Protein AF-A0A383ELB9-F1 (afdb_monomer_lite)

Radius of gyration: 17.92 Å; chains: 1; bounding box: 44×30×55 Å

InterPro domains:
  IPR051451 PhoH2-like [PTHR30473] (3-120)

Structure (mmCIF, N/CA/C/O backbone):
data_AF-A0A383ELB9-F1
#
_entry.id   AF-A0A383ELB9-F1
#
loop_
_atom_site.group_PDB
_atom_site.id
_atom_site.type_symbol
_atom_site.label_atom_id
_atom_site.label_alt_id
_atom_site.label_comp_id
_atom_site.label_asym_id
_atom_site.label_entity_id
_atom_site.label_seq_id
_atom_site.pdbx_PDB_ins_code
_atom_site.Cartn_x
_atom_site.Cartn_y
_atom_site.Cartn_z
_atom_site.occupancy
_atom_site.B_iso_or_equiv
_atom_site.auth_seq_id
_atom_site.auth_comp_id
_atom_site.auth_asym_id
_atom_site.auth_atom_id
_atom_site.pdbx_PDB_model_num
ATOM 1 N N . MET A 1 1 ? 1.100 -6.028 -16.402 1.00 84.56 1 MET A N 1
ATOM 2 C CA . MET A 1 1 ? -0.086 -5.156 -16.419 1.00 84.56 1 MET A CA 1
ATOM 3 C C . MET A 1 1 ? 0.388 -3.720 -16.513 1.00 84.56 1 MET A C 1
ATOM 5 O O . MET A 1 1 ? 1.268 -3.346 -15.747 1.00 84.56 1 MET A O 1
ATOM 9 N N . LYS A 1 2 ? -0.127 -2.960 -17.481 1.00 87.31 2 LYS A N 1
ATOM 10 C CA . LYS A 1 2 ? 0.108 -1.514 -17.570 1.00 87.31 2 LYS A CA 1
ATOM 11 C C . LYS A 1 2 ? -1.070 -0.804 -16.913 1.00 87.31 2 LYS A C 1
ATOM 13 O O . LYS A 1 2 ? -2.202 -1.237 -17.110 1.00 87.31 2 LYS A O 1
ATOM 18 N N . PHE A 1 3 ? -0.788 0.223 -16.133 1.00 88.88 3 PHE A N 1
ATOM 19 C CA . PHE A 1 3 ? -1.773 0.995 -15.394 1.00 88.88 3 PHE A CA 1
ATOM 20 C C . PHE A 1 3 ? -1.308 2.446 -15.324 1.00 88.88 3 PHE A C 1
ATOM 22 O O . PHE A 1 3 ? -0.137 2.689 -15.054 1.00 88.88 3 PHE A O 1
ATOM 29 N N . THR A 1 4 ? -2.209 3.392 -15.548 1.00 89.19 4 THR A N 1
ATOM 30 C CA . THR A 1 4 ? -1.900 4.823 -15.476 1.00 89.19 4 THR A CA 1
ATOM 31 C C . THR A 1 4 ? -2.641 5.398 -14.278 1.00 89.19 4 THR A C 1
ATOM 33 O O . THR A 1 4 ? -3.856 5.231 -14.176 1.00 89.19 4 THR A O 1
ATOM 36 N N . LEU A 1 5 ? -1.910 6.024 -13.351 1.00 86.81 5 LEU A N 1
ATOM 37 C CA . LEU A 1 5 ? -2.518 6.756 -12.241 1.00 86.81 5 LEU A CA 1
ATOM 38 C C . LEU A 1 5 ? -2.946 8.145 -12.722 1.00 86.81 5 LEU A C 1
ATOM 40 O O . LEU A 1 5 ? -2.191 8.819 -13.423 1.00 86.81 5 LEU A O 1
ATOM 44 N N . ASP A 1 6 ? -4.126 8.588 -12.292 1.00 87.00 6 ASP A N 1
ATOM 45 C CA . ASP A 1 6 ? -4.602 9.950 -12.535 1.00 87.00 6 ASP A CA 1
ATOM 46 C C . ASP A 1 6 ? -3.967 10.917 -11.528 1.00 87.00 6 ASP A C 1
ATOM 48 O O . ASP A 1 6 ? -4.518 11.227 -10.472 1.00 87.00 6 ASP A O 1
ATOM 52 N N . ILE A 1 7 ? -2.727 11.305 -11.813 1.00 86.31 7 ILE A N 1
ATOM 53 C CA . ILE A 1 7 ? -1.923 12.151 -10.933 1.00 86.31 7 ILE A CA 1
ATOM 54 C C . ILE A 1 7 ? -2.134 13.616 -11.300 1.00 86.31 7 ILE A C 1
ATOM 56 O O . ILE A 1 7 ? -1.902 14.010 -12.441 1.00 86.31 7 ILE A O 1
ATOM 60 N N . GLN A 1 8 ? -2.477 14.434 -10.305 1.00 82.88 8 GLN A N 1
ATOM 61 C CA . GLN A 1 8 ? -2.771 15.855 -10.506 1.00 82.88 8 GLN A CA 1
ATOM 62 C C . GLN A 1 8 ? -1.516 16.744 -10.437 1.00 82.88 8 GLN A C 1
ATOM 64 O O . GLN A 1 8 ? -1.485 17.820 -11.030 1.00 82.88 8 GLN A O 1
ATOM 69 N N . SER A 1 9 ? -0.466 16.319 -9.719 1.00 87.31 9 SER A N 1
ATOM 70 C CA . SER A 1 9 ? 0.774 17.094 -9.544 1.00 87.31 9 SER A CA 1
ATOM 71 C C . SER A 1 9 ? 2.028 16.217 -9.455 1.00 87.31 9 SER A C 1
ATOM 73 O O . SER A 1 9 ? 1.996 15.096 -8.946 1.00 87.31 9 SER A O 1
ATOM 75 N N . SER A 1 10 ? 3.173 16.762 -9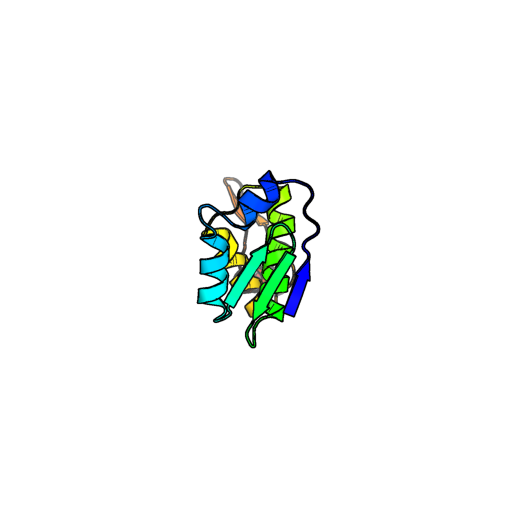.881 1.00 87.38 10 SER A N 1
ATOM 76 C CA . SER A 1 10 ? 4.491 16.131 -9.710 1.00 87.38 10 SER A CA 1
ATOM 77 C C . SER A 1 10 ? 4.822 15.850 -8.239 1.00 87.38 10 SER A C 1
ATOM 79 O O . SER A 1 10 ? 5.460 14.841 -7.941 1.00 87.38 10 SER A O 1
ATOM 81 N N . ASP A 1 11 ? 4.369 16.699 -7.314 1.00 88.75 11 ASP A N 1
ATOM 82 C CA . ASP A 1 11 ? 4.602 16.503 -5.877 1.00 88.75 11 ASP A CA 1
ATOM 83 C C . ASP A 1 11 ? 3.840 15.285 -5.350 1.00 88.75 11 ASP A C 1
ATOM 85 O O . ASP A 1 11 ? 4.340 14.531 -4.517 1.00 88.75 11 ASP A O 1
ATOM 89 N N . GLN A 1 12 ? 2.645 15.046 -5.893 1.00 88.75 12 GLN A N 1
ATOM 90 C CA . GLN A 1 12 ? 1.824 13.887 -5.567 1.00 88.75 12 GLN A CA 1
ATOM 91 C C . GLN A 1 12 ? 2.488 12.595 -6.059 1.00 88.75 12 GLN A C 1
ATOM 93 O O . GLN A 1 12 ? 2.592 11.628 -5.304 1.00 88.75 12 GLN A O 1
ATOM 98 N N . LEU A 1 13 ? 3.022 12.600 -7.288 1.00 90.44 13 LEU A N 1
ATOM 99 C CA . LEU A 1 13 ? 3.823 11.487 -7.806 1.00 90.44 13 LEU A CA 1
ATOM 100 C C . LEU A 1 13 ? 5.042 11.220 -6.914 1.00 90.44 13 LEU A C 1
ATOM 102 O O . LEU A 1 13 ? 5.291 10.075 -6.543 1.00 90.44 13 LEU A O 1
ATOM 106 N N . ALA A 1 14 ? 5.785 12.268 -6.545 1.00 90.94 14 ALA A N 1
ATOM 107 C CA . ALA A 1 14 ? 6.963 12.147 -5.691 1.00 90.94 14 ALA A CA 1
ATOM 108 C C . ALA A 1 14 ? 6.614 11.593 -4.299 1.00 90.94 14 ALA A C 1
ATOM 110 O O . ALA A 1 14 ? 7.346 10.759 -3.768 1.00 90.94 14 ALA A O 1
ATOM 111 N N . ASN A 1 15 ? 5.475 12.001 -3.734 1.00 91.56 15 ASN A N 1
ATOM 112 C CA . ASN A 1 15 ? 4.963 11.491 -2.463 1.00 91.56 15 ASN A CA 1
ATOM 113 C C . ASN A 1 15 ? 4.633 9.986 -2.544 1.00 91.56 15 ASN A C 1
ATOM 115 O O . ASN A 1 15 ? 5.005 9.217 -1.659 1.00 91.56 15 ASN A O 1
ATOM 119 N N . ILE A 1 16 ? 3.998 9.537 -3.635 1.00 91.00 16 ILE A N 1
ATOM 120 C CA . ILE A 1 16 ? 3.650 8.121 -3.846 1.00 91.00 16 ILE A CA 1
ATOM 121 C C . ILE A 1 16 ? 4.899 7.269 -4.076 1.00 91.00 16 ILE A C 1
ATOM 123 O O . ILE A 1 16 ? 5.053 6.235 -3.428 1.00 91.00 16 ILE A O 1
ATOM 127 N N . CYS A 1 17 ? 5.803 7.694 -4.962 1.00 90.62 17 CYS A N 1
ATOM 128 C CA . CYS A 1 17 ? 7.024 6.947 -5.274 1.00 90.62 17 CYS A CA 1
ATOM 129 C C . CYS A 1 17 ? 8.025 6.944 -4.106 1.00 90.62 17 CYS A C 1
ATOM 131 O O . CYS A 1 17 ? 8.735 5.958 -3.883 1.00 90.62 17 CYS A O 1
ATOM 133 N N . GLY A 1 18 ? 8.046 8.020 -3.319 1.00 89.12 18 GLY A N 1
ATOM 134 C CA . GLY A 1 18 ? 9.019 8.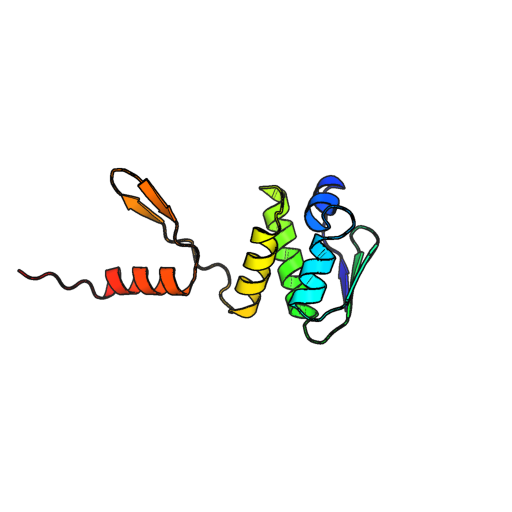235 -2.258 1.00 89.12 18 GLY A CA 1
ATOM 135 C C . GLY A 1 18 ? 10.416 8.547 -2.801 1.00 89.12 18 GLY A C 1
ATOM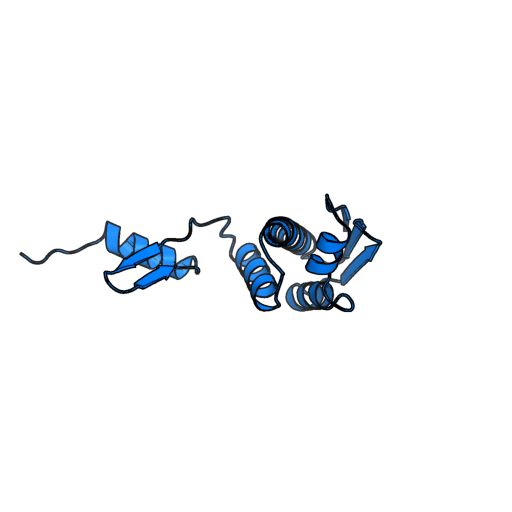 136 O O . GLY A 1 18 ? 10.675 8.546 -4.005 1.00 89.12 18 GLY A O 1
ATOM 137 N N . SER A 1 19 ? 11.360 8.818 -1.899 1.00 87.69 19 SER A N 1
ATOM 138 C CA . SER A 1 19 ? 12.745 9.099 -2.293 1.00 87.69 19 SER A CA 1
ATOM 139 C C . SER A 1 19 ? 13.379 7.877 -2.959 1.00 87.69 19 SER A C 1
ATOM 141 O O . SER A 1 19 ? 13.435 6.819 -2.332 1.00 87.69 19 SER A O 1
ATOM 143 N N . LEU A 1 20 ? 13.912 8.037 -4.177 1.00 85.56 20 LEU A N 1
ATOM 144 C CA . LEU A 1 20 ? 14.539 6.955 -4.957 1.00 85.56 20 LEU A CA 1
ATOM 145 C C . LEU A 1 20 ? 13.624 5.726 -5.119 1.00 85.56 20 LEU A C 1
ATOM 147 O O . LEU A 1 20 ? 14.084 4.597 -4.978 1.00 85.56 20 LEU A O 1
ATOM 151 N N . ASP A 1 21 ? 12.323 5.946 -5.328 1.00 89.44 21 ASP A N 1
ATOM 152 C CA . ASP A 1 21 ? 11.321 4.888 -5.519 1.00 89.44 21 ASP A CA 1
ATOM 153 C C . ASP A 1 21 ? 11.210 3.886 -4.349 1.00 89.44 21 ASP A C 1
ATOM 155 O O . ASP A 1 21 ? 10.655 2.792 -4.491 1.00 89.44 21 ASP A O 1
ATOM 159 N N . LYS A 1 22 ? 11.684 4.262 -3.149 1.00 90.88 22 LYS A N 1
ATOM 160 C CA . LYS A 1 22 ? 11.649 3.409 -1.946 1.00 90.88 22 LYS A CA 1
ATOM 161 C C . LYS A 1 22 ? 10.255 2.871 -1.634 1.00 90.88 22 LYS A C 1
ATOM 163 O O . LYS A 1 22 ? 10.129 1.740 -1.158 1.00 90.88 22 LYS A O 1
ATOM 168 N N . ASN A 1 23 ? 9.209 3.656 -1.883 1.00 91.50 23 ASN A N 1
ATOM 169 C CA . ASN A 1 23 ? 7.843 3.224 -1.607 1.00 91.50 23 ASN A CA 1
ATOM 170 C C . ASN A 1 23 ? 7.410 2.134 -2.595 1.00 91.50 23 ASN A C 1
ATOM 172 O O . ASN A 1 23 ? 6.833 1.127 -2.180 1.00 91.50 23 ASN A O 1
ATOM 176 N N . LEU A 1 24 ? 7.754 2.284 -3.878 1.00 91.62 24 LEU A N 1
ATOM 177 C CA . LEU A 1 24 ? 7.486 1.273 -4.904 1.00 91.62 24 LEU A CA 1
ATOM 178 C C . LEU A 1 24 ? 8.252 -0.020 -4.622 1.00 91.62 24 LEU A C 1
ATOM 180 O O . LEU A 1 24 ? 7.676 -1.103 -4.727 1.00 91.62 24 LEU A O 1
ATOM 184 N N . ASP A 1 25 ? 9.504 0.084 -4.178 1.00 91.88 25 ASP A N 1
ATOM 185 C CA . ASP A 1 25 ? 10.317 -1.059 -3.758 1.00 91.88 25 ASP A CA 1
ATOM 186 C C . ASP A 1 25 ? 9.703 -1.812 -2.570 1.00 91.88 25 ASP A C 1
ATOM 188 O O . ASP A 1 25 ? 9.695 -3.047 -2.539 1.00 91.88 25 ASP A O 1
ATOM 192 N N . ASN A 1 26 ? 9.158 -1.089 -1.589 1.00 91.50 26 ASN A N 1
ATOM 193 C CA . ASN A 1 26 ? 8.470 -1.691 -0.447 1.00 91.50 26 ASN A CA 1
ATOM 194 C C . ASN A 1 26 ? 7.215 -2.461 -0.885 1.00 91.50 26 ASN A C 1
ATOM 196 O O . ASN A 1 26 ? 7.007 -3.602 -0.457 1.00 91.50 26 ASN A O 1
ATOM 200 N N . ILE A 1 27 ? 6.411 -1.876 -1.778 1.00 91.75 27 ILE A N 1
ATOM 201 C CA . ILE A 1 27 ? 5.223 -2.527 -2.352 1.00 91.75 27 ILE A CA 1
ATOM 202 C C . ILE A 1 27 ? 5.637 -3.775 -3.144 1.00 91.75 27 ILE A C 1
ATOM 204 O O . ILE A 1 27 ? 5.089 -4.859 -2.925 1.00 91.75 27 ILE A O 1
ATOM 208 N N . ALA A 1 28 ? 6.648 -3.643 -4.006 1.00 92.44 28 ALA A N 1
ATOM 209 C CA . ALA A 1 28 ? 7.200 -4.718 -4.821 1.00 92.44 28 ALA A CA 1
ATOM 210 C C . ALA A 1 28 ? 7.652 -5.914 -3.967 1.00 92.44 28 ALA A C 1
ATOM 212 O O . ALA A 1 28 ? 7.237 -7.050 -4.212 1.00 92.44 28 ALA A O 1
ATOM 213 N N . LYS A 1 29 ? 8.429 -5.664 -2.904 1.00 92.38 29 LYS A N 1
ATOM 214 C CA . LYS A 1 29 ? 8.907 -6.703 -1.974 1.00 92.38 29 LYS A CA 1
ATOM 215 C C . LYS A 1 29 ? 7.765 -7.378 -1.212 1.00 92.38 29 LYS A C 1
ATOM 217 O O . LYS A 1 29 ? 7.730 -8.603 -1.121 1.00 92.38 29 LYS A O 1
ATOM 222 N N . SER A 1 30 ? 6.814 -6.605 -0.690 1.00 89.94 30 SER A N 1
ATOM 223 C CA . SER A 1 30 ? 5.722 -7.119 0.154 1.00 89.94 30 SER A CA 1
ATOM 224 C C . SER A 1 30 ? 4.667 -7.929 -0.618 1.00 89.94 30 SER A C 1
ATOM 226 O O . SER A 1 30 ? 4.062 -8.870 -0.084 1.00 89.94 30 SER A O 1
ATOM 228 N N . LEU A 1 31 ? 4.448 -7.584 -1.891 1.00 90.00 31 LEU A N 1
ATOM 229 C CA . LEU A 1 31 ? 3.528 -8.286 -2.790 1.00 90.00 31 LEU A CA 1
ATOM 230 C C . LEU A 1 31 ? 4.230 -9.297 -3.708 1.00 90.00 31 LEU A C 1
ATOM 232 O O . LEU A 1 31 ? 3.544 -10.017 -4.431 1.00 90.00 31 LEU A O 1
ATOM 236 N N . LYS A 1 32 ? 5.566 -9.401 -3.655 1.00 92.44 32 LYS A N 1
ATOM 237 C CA . LYS A 1 32 ? 6.386 -10.235 -4.554 1.00 92.44 32 LYS A CA 1
ATOM 238 C C . LYS A 1 32 ? 6.110 -9.939 -6.037 1.00 92.44 32 LYS A C 1
ATOM 240 O O . LYS A 1 32 ? 5.990 -10.848 -6.854 1.00 92.44 32 LYS A O 1
ATOM 245 N N . VAL A 1 33 ? 6.001 -8.657 -6.379 1.00 94.00 33 VAL A N 1
ATOM 246 C CA . VAL A 1 33 ? 5.790 -8.166 -7.752 1.00 94.00 33 VAL A CA 1
ATOM 247 C C . VAL A 1 33 ? 6.952 -7.276 -8.174 1.00 94.00 33 VAL A C 1
ATOM 249 O O . VAL A 1 33 ? 7.663 -6.737 -7.335 1.00 94.00 33 VAL A O 1
ATOM 252 N N . LYS A 1 34 ? 7.147 -7.091 -9.479 1.00 93.00 34 LYS A N 1
ATOM 253 C CA . LYS A 1 34 ? 8.027 -6.044 -10.013 1.00 93.00 34 LYS A CA 1
ATOM 254 C C . LYS A 1 34 ? 7.184 -4.842 -10.405 1.00 93.00 34 LYS A C 1
ATOM 256 O O . LYS A 1 34 ? 6.267 -4.994 -11.211 1.00 93.00 34 LYS A O 1
ATOM 261 N N . VAL A 1 35 ? 7.514 -3.677 -9.860 1.00 92.69 35 VAL A N 1
ATOM 262 C CA . VAL A 1 35 ? 6.902 -2.391 -10.208 1.00 92.69 35 VAL A CA 1
ATOM 263 C C . VAL A 1 35 ? 7.950 -1.554 -10.932 1.00 92.69 35 VAL A C 1
ATOM 265 O O . VAL A 1 35 ? 9.118 -1.540 -10.555 1.00 92.69 35 VAL A O 1
ATOM 268 N N . SER A 1 36 ? 7.555 -0.900 -12.013 1.00 90.81 36 SER A N 1
ATOM 269 C CA . SER A 1 36 ? 8.381 0.076 -12.721 1.00 90.81 36 SER A CA 1
ATOM 270 C C . SER A 1 36 ? 7.478 1.198 -13.191 1.00 90.81 36 SER A C 1
ATOM 272 O O . SER A 1 36 ? 6.377 0.923 -13.659 1.00 90.81 36 SER A O 1
ATOM 274 N N . ASN A 1 37 ? 7.922 2.440 -13.092 1.00 90.06 37 ASN A N 1
ATOM 275 C CA . ASN A 1 37 ? 7.137 3.607 -13.469 1.00 90.06 37 ASN A CA 1
ATOM 276 C C . ASN A 1 37 ? 7.874 4.466 -14.499 1.00 90.06 37 ASN A C 1
ATOM 278 O O . ASN A 1 37 ? 9.101 4.475 -14.585 1.00 90.06 37 ASN A O 1
ATOM 282 N N . LYS A 1 38 ? 7.097 5.195 -15.293 1.00 89.12 38 LYS A N 1
ATOM 283 C CA . LYS A 1 38 ? 7.561 6.268 -16.163 1.00 89.12 38 LYS A CA 1
ATOM 284 C C . LYS A 1 38 ? 6.577 7.426 -16.021 1.00 89.12 38 LYS A C 1
ATOM 286 O O . LYS A 1 38 ? 5.582 7.495 -16.732 1.00 89.12 38 LYS A O 1
ATOM 291 N N . GLY A 1 39 ? 6.830 8.303 -15.052 1.00 87.31 39 GLY A N 1
ATOM 292 C CA . GLY A 1 39 ? 5.862 9.331 -14.665 1.00 87.31 39 GLY A CA 1
ATOM 293 C C . GLY A 1 39 ? 4.626 8.703 -14.017 1.00 87.31 39 GLY A C 1
ATOM 294 O O . GLY A 1 39 ? 4.759 7.927 -13.072 1.00 87.31 39 GLY A O 1
ATOM 295 N N . SER A 1 40 ? 3.445 9.017 -14.547 1.00 87.69 40 SER A N 1
ATOM 296 C CA . SER A 1 40 ? 2.151 8.464 -14.126 1.00 87.69 40 SER A CA 1
ATOM 297 C C . SER A 1 40 ? 1.840 7.076 -14.698 1.00 87.69 40 SER A C 1
ATOM 299 O O . SER A 1 40 ? 0.860 6.458 -14.281 1.00 87.69 40 SER A O 1
ATOM 301 N N . ASP A 1 41 ? 2.667 6.559 -15.612 1.00 90.81 41 ASP A N 1
ATOM 302 C CA . ASP A 1 41 ? 2.503 5.225 -16.184 1.00 90.81 41 ASP A CA 1
ATOM 303 C C . ASP A 1 41 ? 3.269 4.176 -15.377 1.00 90.81 41 ASP A C 1
ATOM 305 O O . ASP A 1 41 ? 4.499 4.178 -15.317 1.00 90.81 41 ASP A O 1
ATOM 309 N N . PHE A 1 42 ? 2.543 3.221 -14.809 1.00 91.88 42 PHE A N 1
ATOM 310 C CA . PHE A 1 42 ? 3.071 2.123 -14.014 1.00 91.88 42 PHE A CA 1
ATOM 311 C C . PHE A 1 42 ? 2.955 0.801 -14.773 1.00 91.88 42 PHE A C 1
ATOM 313 O O . PHE A 1 42 ? 1.937 0.442 -15.366 1.00 91.88 42 PHE A O 1
ATOM 320 N N . ASN A 1 43 ? 4.029 0.027 -14.731 1.00 92.56 43 ASN A N 1
ATOM 321 C CA . ASN A 1 43 ? 4.117 -1.315 -15.268 1.00 92.56 43 ASN A CA 1
ATOM 322 C C . ASN A 1 43 ? 4.381 -2.287 -14.122 1.00 92.56 43 ASN A C 1
ATOM 324 O O . ASN A 1 43 ? 5.438 -2.258 -13.493 1.00 92.56 43 ASN A O 1
ATOM 328 N N . ILE A 1 44 ? 3.418 -3.169 -13.875 1.00 93.50 44 ILE A N 1
ATOM 329 C CA . ILE A 1 44 ? 3.448 -4.118 -12.766 1.00 93.50 44 ILE A CA 1
ATOM 330 C C . ILE A 1 44 ? 3.464 -5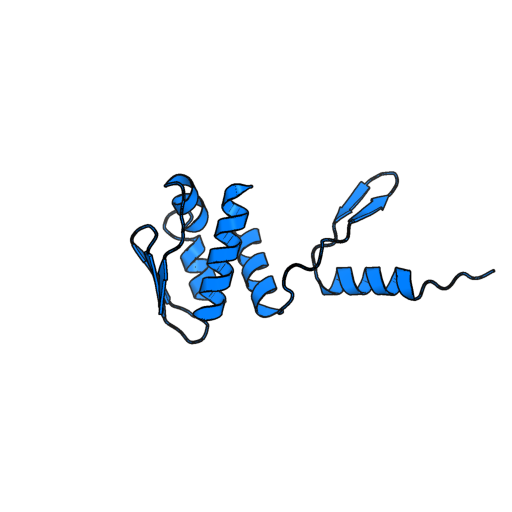.537 -13.324 1.00 93.50 44 ILE A C 1
ATOM 332 O O . ILE A 1 44 ? 2.635 -5.899 -14.165 1.00 93.50 44 ILE A O 1
ATOM 336 N N . LYS A 1 45 ? 4.411 -6.360 -12.876 1.00 91.94 45 LYS A N 1
ATOM 337 C CA . LYS A 1 45 ? 4.554 -7.763 -13.288 1.00 91.94 45 LYS A CA 1
ATOM 338 C C . LYS A 1 45 ? 4.544 -8.685 -12.070 1.00 91.94 45 LYS A C 1
ATOM 340 O O . LYS A 1 45 ? 5.321 -8.478 -11.142 1.00 91.94 45 LYS A O 1
ATOM 345 N N . GLY A 1 46 ? 3.711 -9.720 -12.115 1.00 90.94 46 GLY A N 1
ATOM 346 C CA . GLY A 1 46 ? 3.573 -10.745 -11.076 1.00 90.94 46 GLY A CA 1
ATOM 347 C C . GLY A 1 46 ? 2.108 -11.091 -10.817 1.00 90.94 46 GLY A C 1
ATOM 348 O O . GLY A 1 46 ? 1.216 -10.378 -11.277 1.00 90.94 46 GLY A O 1
ATOM 349 N N . ASP A 1 47 ? 1.871 -12.161 -10.064 1.00 87.31 47 ASP A N 1
ATOM 350 C CA . ASP A 1 47 ? 0.521 -12.694 -9.821 1.00 87.31 47 ASP A CA 1
ATOM 351 C C . ASP A 1 47 ? -0.336 -11.740 -8.974 1.00 87.31 47 ASP A C 1
ATOM 353 O O . ASP A 1 47 ? -1.532 -11.585 -9.201 1.00 87.31 47 ASP A O 1
ATOM 357 N N . ASN A 1 48 ? 0.300 -10.997 -8.063 1.00 90.62 48 ASN A N 1
ATOM 358 C CA . ASN A 1 48 ? -0.355 -9.993 -7.219 1.00 90.62 48 ASN A CA 1
ATOM 359 C C . ASN A 1 48 ? -0.433 -8.603 -7.878 1.00 90.62 48 ASN A C 1
ATOM 361 O O . ASN A 1 48 ? -0.581 -7.598 -7.180 1.00 90.62 48 ASN A O 1
ATOM 365 N N . ALA A 1 49 ? -0.312 -8.509 -9.209 1.00 89.56 49 ALA A N 1
ATOM 366 C CA . ALA A 1 49 ? -0.424 -7.233 -9.917 1.00 89.56 49 ALA A CA 1
ATOM 367 C C . ALA A 1 49 ? -1.744 -6.482 -9.635 1.00 89.56 49 ALA A C 1
ATOM 369 O O . ALA A 1 49 ? -1.661 -5.277 -9.401 1.00 89.56 49 ALA A O 1
ATOM 370 N N . PRO A 1 50 ? -2.926 -7.134 -9.569 1.00 89.00 50 PRO A N 1
ATOM 371 C CA . PRO A 1 50 ? -4.175 -6.443 -9.241 1.00 89.00 50 PRO A CA 1
ATOM 372 C C . PRO A 1 50 ? -4.148 -5.808 -7.846 1.00 89.00 50 PRO A C 1
ATOM 374 O O . PRO A 1 50 ? -4.509 -4.648 -7.692 1.00 89.00 50 PRO A O 1
ATOM 377 N N . LEU A 1 51 ? -3.625 -6.529 -6.847 1.00 89.50 51 LEU A N 1
ATOM 378 C CA . LEU A 1 51 ? -3.480 -6.012 -5.481 1.00 89.50 51 LEU A CA 1
ATOM 379 C C . LEU A 1 51 ? -2.539 -4.805 -5.426 1.00 89.50 51 LEU A C 1
ATOM 381 O O . LEU A 1 51 ? -2.805 -3.848 -4.707 1.00 89.50 51 LEU A O 1
ATOM 385 N N . ALA A 1 52 ? -1.447 -4.829 -6.193 1.00 91.38 52 ALA A N 1
ATOM 386 C CA . ALA A 1 52 ? -0.523 -3.702 -6.263 1.00 91.38 52 ALA A CA 1
ATOM 387 C C . ALA A 1 52 ? -1.177 -2.456 -6.885 1.00 91.38 52 ALA A C 1
ATOM 389 O O . ALA A 1 52 ? -0.930 -1.352 -6.408 1.00 91.38 52 ALA A O 1
ATOM 390 N N . ILE A 1 53 ? -2.037 -2.626 -7.897 1.00 91.06 53 ILE A N 1
ATOM 391 C CA . ILE A 1 53 ? -2.823 -1.524 -8.478 1.00 91.06 53 ILE A CA 1
ATOM 392 C C . ILE A 1 53 ? -3.756 -0.927 -7.421 1.00 91.06 53 ILE A C 1
ATOM 394 O O . ILE A 1 53 ? -3.757 0.288 -7.241 1.00 91.06 53 ILE A O 1
ATOM 398 N N . SER A 1 54 ? -4.490 -1.762 -6.681 1.00 90.75 54 SER A N 1
ATOM 399 C CA . SER A 1 54 ? -5.391 -1.294 -5.620 1.00 90.75 54 SER A CA 1
ATOM 400 C C . SER A 1 54 ? -4.648 -0.530 -4.521 1.00 90.75 54 SER A C 1
ATOM 402 O O . SER A 1 54 ? -5.109 0.521 -4.086 1.00 90.75 54 SER A O 1
ATOM 404 N N . VAL A 1 55 ? -3.460 -0.998 -4.118 1.00 91.38 55 VAL A N 1
ATOM 405 C CA . VAL A 1 55 ? -2.606 -0.278 -3.156 1.00 91.38 55 VAL A CA 1
ATOM 406 C C . VAL A 1 55 ? -2.167 1.081 -3.708 1.00 91.38 55 VAL A C 1
ATOM 408 O O . VAL A 1 55 ? -2.220 2.069 -2.985 1.00 91.38 55 VAL A O 1
ATOM 411 N N . LEU A 1 56 ? -1.752 1.160 -4.976 1.00 91.19 56 LEU A N 1
ATOM 412 C CA . LEU A 1 56 ? -1.349 2.430 -5.590 1.00 91.19 56 LEU A CA 1
ATOM 413 C C . LEU A 1 56 ? -2.516 3.422 -5.695 1.00 91.19 56 LEU A C 1
ATOM 415 O O . LEU A 1 56 ? -2.315 4.610 -5.465 1.00 91.19 56 LEU A O 1
ATOM 419 N N . GLN A 1 57 ? -3.728 2.948 -5.990 1.00 90.44 57 GLN A N 1
ATOM 420 C CA . GLN A 1 57 ? -4.936 3.781 -5.983 1.00 90.44 57 GLN A CA 1
ATOM 421 C C . GLN A 1 57 ? -5.265 4.306 -4.579 1.00 90.44 57 GLN A C 1
ATOM 423 O O . GLN A 1 57 ? -5.598 5.474 -4.419 1.00 90.44 57 GLN A O 1
ATOM 428 N N . GLU A 1 58 ? -5.131 3.474 -3.548 1.00 89.56 58 GLU A N 1
ATOM 429 C CA . GLU A 1 58 ? -5.371 3.893 -2.163 1.00 89.56 58 GLU A CA 1
ATOM 430 C C . GLU A 1 58 ? -4.320 4.913 -1.690 1.00 89.56 58 GLU A C 1
ATOM 432 O O . GLU A 1 58 ? -4.650 5.908 -1.043 1.00 89.56 58 GLU A O 1
ATOM 437 N N . LEU A 1 59 ? -3.056 4.717 -2.079 1.00 89.75 59 LEU A N 1
ATOM 438 C CA . LEU A 1 59 ? -1.985 5.684 -1.837 1.00 89.75 59 LEU A CA 1
ATOM 439 C C . LEU A 1 59 ? -2.221 7.004 -2.578 1.00 89.75 59 LEU A C 1
ATOM 441 O O . LEU A 1 59 ? -1.923 8.057 -2.020 1.00 89.75 59 LEU A O 1
ATOM 445 N N . LEU A 1 60 ? -2.797 6.975 -3.783 1.00 90.06 60 LEU A N 1
ATOM 446 C CA . LEU A 1 60 ? -3.189 8.187 -4.504 1.00 90.06 60 LEU A CA 1
ATOM 447 C C . LEU A 1 60 ? -4.193 9.009 -3.686 1.00 90.06 60 LEU A C 1
ATOM 449 O O . LEU A 1 60 ? -3.934 10.179 -3.420 1.00 90.06 60 LEU A O 1
ATOM 453 N N . SER A 1 61 ? -5.264 8.394 -3.185 1.00 88.50 61 SER A N 1
ATOM 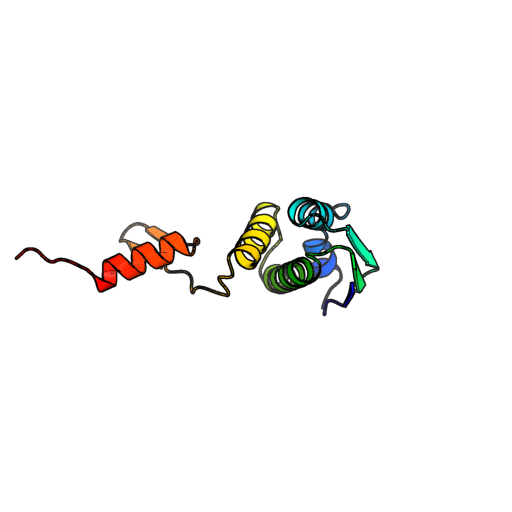454 C CA . SER A 1 61 ? -6.234 9.090 -2.327 1.00 88.50 61 SER A CA 1
ATOM 455 C C . SER A 1 61 ? -5.619 9.595 -1.013 1.00 88.50 61 SER A C 1
ATOM 457 O O . SER A 1 61 ? -5.946 10.682 -0.539 1.00 88.50 61 SER A O 1
ATOM 459 N N . LEU A 1 62 ? -4.688 8.846 -0.410 1.00 87.62 62 LEU A N 1
ATOM 460 C CA . LEU A 1 62 ? -3.987 9.296 0.800 1.00 87.62 62 LEU A CA 1
ATOM 461 C C . LEU A 1 62 ? -3.036 10.466 0.529 1.00 87.62 62 LEU A C 1
ATOM 463 O O . LEU A 1 62 ? -2.907 11.353 1.373 1.00 87.62 62 LEU A O 1
ATOM 467 N N . SER A 1 63 ? -2.402 10.492 -0.642 1.00 88.75 63 SER A N 1
ATOM 468 C CA . SER A 1 63 ? -1.461 11.548 -1.021 1.00 88.75 63 SER A CA 1
ATOM 469 C C . SER A 1 63 ? -2.112 12.929 -1.157 1.00 88.75 63 SER A C 1
ATOM 471 O O . SER A 1 63 ? -1.410 13.929 -1.033 1.00 88.75 63 SER A O 1
ATOM 473 N N . GLU A 1 64 ? -3.434 12.998 -1.358 1.00 87.69 64 GLU A N 1
ATOM 474 C CA . GLU A 1 64 ? -4.196 14.257 -1.386 1.00 87.69 64 GLU A CA 1
ATOM 475 C C . GLU A 1 64 ? -4.317 14.903 -0.000 1.00 87.69 64 GLU A C 1
ATOM 477 O O . GLU A 1 64 ? -4.440 16.119 0.120 1.00 87.69 64 GLU A O 1
ATOM 482 N N . SER A 1 65 ? -4.291 14.089 1.058 1.00 85.19 65 SER A N 1
ATOM 483 C CA . SER A 1 65 ? -4.549 14.535 2.430 1.00 85.19 65 SER A CA 1
ATOM 484 C C . SER A 1 65 ? -3.294 14.589 3.301 1.00 85.19 65 SER A C 1
ATOM 486 O O . SER A 1 65 ? -3.276 15.333 4.284 1.00 85.19 65 SER A O 1
ATOM 488 N N . LYS A 1 66 ? -2.243 13.823 2.975 1.00 88.69 66 LYS A N 1
ATOM 489 C CA . LYS A 1 66 ? -0.997 13.790 3.756 1.00 88.69 66 LYS A CA 1
ATOM 490 C C . LYS A 1 66 ? 0.216 13.256 2.988 1.00 88.69 66 LYS A C 1
ATOM 492 O O . LYS A 1 66 ? 0.113 12.657 1.919 1.00 88.69 66 LYS A O 1
ATOM 497 N N . THR A 1 67 ? 1.389 13.411 3.598 1.00 88.62 67 THR A N 1
ATOM 498 C CA . THR A 1 67 ? 2.615 12.729 3.173 1.00 88.62 67 THR A CA 1
ATOM 499 C C . THR A 1 67 ? 2.556 11.235 3.499 1.00 88.62 67 THR A C 1
ATOM 501 O O . THR A 1 67 ? 2.064 10.835 4.557 1.00 88.62 67 THR A O 1
ATOM 504 N N . ILE A 1 68 ? 3.033 10.408 2.570 1.00 90.38 68 ILE A N 1
ATOM 505 C CA . ILE A 1 68 ? 3.034 8.950 2.688 1.00 90.38 68 ILE A CA 1
ATOM 506 C C . ILE A 1 68 ? 4.297 8.516 3.427 1.00 90.38 68 ILE A C 1
ATOM 508 O O . ILE A 1 68 ? 5.413 8.765 2.973 1.00 90.38 68 ILE A O 1
ATOM 512 N N . ASP A 1 69 ? 4.113 7.814 4.544 1.00 87.44 69 ASP A N 1
ATOM 513 C CA . ASP A 1 69 ? 5.194 7.128 5.252 1.00 87.44 69 ASP A CA 1
ATOM 514 C C . ASP A 1 69 ? 5.136 5.603 5.032 1.00 87.44 69 ASP A C 1
ATOM 516 O O . ASP A 1 69 ? 4.125 5.027 4.623 1.00 87.44 69 ASP A O 1
ATOM 520 N N . SER A 1 70 ? 6.224 4.910 5.365 1.00 84.75 70 SER A N 1
ATOM 521 C CA . SER A 1 70 ? 6.345 3.449 5.320 1.00 84.75 70 SER A CA 1
ATOM 522 C C . SER A 1 70 ? 5.232 2.735 6.100 1.00 84.75 70 SER A C 1
ATOM 524 O O . SER A 1 70 ? 4.800 1.643 5.715 1.00 84.75 70 SER A O 1
ATOM 526 N N . GLY A 1 71 ? 4.744 3.344 7.189 1.00 85.12 71 GLY A N 1
ATOM 527 C CA . GLY A 1 71 ? 3.603 2.834 7.950 1.00 85.12 71 GLY A CA 1
ATOM 528 C C . GLY A 1 71 ? 2.304 2.784 7.138 1.00 85.12 71 GLY A C 1
ATOM 529 O O . GLY A 1 71 ? 1.564 1.803 7.234 1.00 85.12 71 GLY A O 1
ATOM 530 N N . ASP A 1 72 ? 2.061 3.790 6.298 1.00 88.19 72 ASP A N 1
ATOM 531 C CA . ASP A 1 72 ? 0.854 3.891 5.473 1.00 88.19 72 ASP A CA 1
ATOM 532 C C . ASP A 1 72 ? 0.853 2.865 4.343 1.00 88.19 72 ASP A C 1
ATOM 534 O O . ASP A 1 72 ? -0.153 2.202 4.104 1.00 88.19 72 ASP A O 1
ATOM 538 N N . ILE A 1 73 ? 2.012 2.638 3.724 1.00 89.44 73 ILE A N 1
ATOM 539 C CA . ILE A 1 73 ? 2.188 1.613 2.687 1.00 89.44 73 ILE A CA 1
ATOM 540 C C . ILE A 1 73 ? 1.842 0.228 3.240 1.00 89.44 73 ILE A C 1
ATOM 542 O O . ILE A 1 73 ? 1.061 -0.521 2.649 1.00 89.44 73 ILE A O 1
ATOM 546 N N . ASN A 1 74 ? 2.398 -0.114 4.406 1.00 88.62 74 ASN A N 1
ATOM 547 C CA . ASN A 1 74 ? 2.114 -1.388 5.060 1.00 88.62 74 ASN A CA 1
ATOM 548 C C . ASN A 1 74 ? 0.640 -1.523 5.452 1.00 88.62 74 ASN A C 1
ATOM 550 O O . ASN A 1 74 ? 0.099 -2.631 5.404 1.00 88.62 74 ASN A O 1
ATOM 554 N N . LEU A 1 75 ? -0.005 -0.420 5.840 1.00 86.69 75 LEU A N 1
ATOM 555 C CA . LEU A 1 75 ? -1.427 -0.401 6.155 1.00 86.69 75 LEU A CA 1
ATOM 556 C C . LEU A 1 75 ? -2.278 -0.679 4.911 1.00 86.69 75 LEU A C 1
ATOM 558 O O . LEU A 1 75 ? -3.091 -1.599 4.966 1.00 86.69 75 LEU A O 1
ATOM 562 N N . CYS A 1 76 ? -2.050 0.023 3.796 1.00 88.25 76 CYS A N 1
ATOM 563 C CA . CYS A 1 76 ? -2.763 -0.216 2.535 1.00 88.25 76 CYS A CA 1
ATOM 564 C C . CYS A 1 76 ? -2.587 -1.664 2.065 1.00 88.25 76 CYS A C 1
ATOM 566 O O . CYS A 1 76 ? -3.558 -2.355 1.773 1.00 88.25 76 CYS A O 1
ATOM 568 N N . ILE A 1 77 ? -1.361 -2.198 2.094 1.00 87.94 77 ILE A N 1
ATOM 569 C CA . ILE A 1 77 ? -1.112 -3.594 1.696 1.00 87.94 77 ILE A CA 1
ATOM 570 C C . ILE A 1 77 ? -1.891 -4.579 2.578 1.00 87.94 77 ILE A C 1
ATOM 572 O O . ILE A 1 77 ? -2.457 -5.550 2.071 1.00 87.94 77 ILE A O 1
ATOM 576 N N . LYS A 1 78 ? -1.923 -4.359 3.898 1.00 86.50 78 LYS A N 1
ATOM 577 C CA . LYS A 1 78 ? -2.698 -5.203 4.820 1.00 86.50 78 LYS A CA 1
ATOM 578 C C . LYS A 1 78 ? -4.202 -5.070 4.587 1.00 86.50 78 LYS A C 1
ATOM 580 O O . LYS A 1 78 ? -4.885 -6.090 4.608 1.00 86.50 78 LYS A O 1
ATOM 585 N N . SER A 1 79 ? -4.690 -3.854 4.349 1.00 83.12 79 SER A N 1
ATOM 586 C CA . SER A 1 79 ? -6.093 -3.551 4.040 1.00 83.12 79 SER A CA 1
ATOM 587 C C . SER A 1 79 ? -6.565 -4.354 2.824 1.00 83.12 79 SER A C 1
ATOM 589 O O . SER A 1 79 ? -7.494 -5.158 2.929 1.00 83.12 79 SER A O 1
ATOM 591 N N . GLN A 1 80 ? -5.816 -4.269 1.719 1.00 83.69 80 GLN A N 1
ATOM 592 C CA . GLN A 1 80 ? -6.119 -4.981 0.474 1.00 83.69 80 GLN A CA 1
ATOM 593 C C . GLN A 1 80 ? -6.010 -6.508 0.616 1.00 83.69 80 GLN A C 1
ATOM 595 O O . GLN A 1 80 ? -6.856 -7.239 0.106 1.00 83.69 80 GLN A O 1
ATOM 600 N N . LYS A 1 81 ? -5.012 -7.023 1.354 1.00 79.06 81 LYS A N 1
ATOM 601 C CA . LYS A 1 81 ? -4.882 -8.474 1.612 1.00 79.06 81 LYS A CA 1
ATOM 602 C C . LYS A 1 81 ? -5.999 -9.026 2.495 1.00 79.06 81 LYS A C 1
ATOM 604 O O . LYS A 1 81 ? -6.352 -10.192 2.360 1.00 79.06 81 LYS A O 1
ATOM 609 N N . SER A 1 82 ? -6.517 -8.220 3.419 1.00 71.12 82 SER A N 1
ATOM 610 C CA . SER A 1 82 ? -7.561 -8.643 4.353 1.00 71.12 82 SER A CA 1
ATOM 611 C C . SER A 1 82 ? -8.973 -8.546 3.762 1.00 71.12 82 SER A C 1
ATOM 613 O O . SER A 1 82 ? -9.916 -8.913 4.460 1.00 71.12 82 SER A O 1
ATOM 615 N N . GLY A 1 83 ? -9.142 -8.032 2.535 1.00 59.91 83 GLY A N 1
ATOM 616 C CA . GLY A 1 83 ? -10.452 -7.855 1.893 1.00 59.91 83 GLY A CA 1
ATOM 617 C C . GLY A 1 83 ? -11.382 -6.859 2.597 1.00 59.91 83 GLY A C 1
ATOM 618 O O . GLY A 1 83 ? -12.548 -6.747 2.232 1.00 59.91 83 GLY A O 1
ATOM 619 N N . ASN A 1 84 ? -10.887 -6.125 3.597 1.00 49.97 84 ASN A N 1
ATOM 620 C CA . ASN A 1 84 ? -11.681 -5.167 4.360 1.00 49.97 84 ASN A CA 1
ATOM 621 C C . ASN A 1 84 ? -11.608 -3.801 3.681 1.00 49.97 84 ASN A C 1
ATOM 623 O O . ASN A 1 84 ? -10.880 -2.908 4.109 1.00 49.97 84 ASN A O 1
ATOM 627 N N . GLY A 1 85 ? -12.367 -3.653 2.597 1.00 43.47 85 GLY A N 1
ATOM 628 C CA . GLY A 1 85 ? -12.657 -2.342 2.035 1.00 43.47 85 GLY A CA 1
ATOM 629 C C . GLY A 1 85 ? -13.307 -1.460 3.099 1.00 43.47 85 GLY A C 1
ATOM 630 O O . GLY A 1 85 ? -14.336 -1.830 3.652 1.00 43.47 85 GLY A O 1
ATOM 631 N N . SER A 1 86 ? -12.693 -0.307 3.383 1.00 47.72 86 SER A N 1
ATOM 632 C CA . SER A 1 86 ? -13.313 0.841 4.063 1.00 47.72 86 SER A CA 1
ATOM 633 C C . SER A 1 86 ? -14.252 0.470 5.222 1.00 47.72 86 SER A C 1
ATOM 635 O O . SER A 1 86 ? -15.436 0.818 5.241 1.00 47.72 86 SER A O 1
ATOM 637 N N . THR A 1 87 ? -13.753 -0.258 6.222 1.00 47.25 87 THR A N 1
ATOM 638 C CA . THR A 1 87 ? -14.517 -0.400 7.460 1.00 47.25 87 THR A CA 1
ATOM 639 C C . THR A 1 87 ? -14.384 0.920 8.218 1.00 47.25 87 THR A C 1
ATOM 641 O O . THR A 1 87 ? -13.305 1.285 8.701 1.00 47.25 87 THR A O 1
ATOM 644 N N . LYS A 1 88 ? -15.480 1.694 8.207 1.00 51.12 88 LYS A N 1
ATOM 645 C CA . LYS A 1 88 ? -15.644 2.982 8.896 1.00 51.12 88 LYS A CA 1
ATOM 646 C C . LYS A 1 88 ? -14.906 2.938 10.234 1.00 51.12 88 LYS A C 1
ATOM 648 O O . LYS A 1 88 ? -15.245 2.132 11.095 1.00 51.12 88 LYS A O 1
ATOM 653 N N . SER A 1 89 ? -13.887 3.782 10.398 1.00 57.91 89 SER A N 1
ATOM 654 C CA . SER A 1 89 ? -13.105 3.814 11.632 1.00 57.91 89 SER A CA 1
ATOM 655 C C . SER A 1 89 ? -14.031 4.079 12.815 1.00 57.91 89 SER A C 1
ATOM 657 O O . SER A 1 89 ? -14.641 5.146 12.899 1.00 57.91 89 SER A O 1
ATOM 659 N N . VAL A 1 90 ? -14.142 3.113 13.720 1.00 67.50 90 VAL A N 1
ATOM 660 C CA . VAL A 1 90 ? -14.917 3.279 14.948 1.00 67.50 90 VAL A CA 1
ATOM 661 C C . VAL A 1 90 ? -14.077 4.115 15.912 1.00 67.50 90 VAL A C 1
ATOM 663 O O . VAL A 1 90 ? -12.931 3.772 16.210 1.00 67.50 90 VAL A O 1
ATOM 666 N N . THR A 1 91 ? -14.625 5.232 16.385 1.00 74.56 91 THR A N 1
ATOM 667 C CA . THR A 1 91 ? -13.972 6.091 17.380 1.00 74.56 91 THR A CA 1
ATOM 668 C C . THR A 1 91 ? -14.748 6.032 18.684 1.00 74.56 91 THR A C 1
ATOM 670 O O . THR A 1 91 ? -15.896 6.467 18.744 1.00 74.56 91 THR A O 1
ATOM 673 N N . ILE A 1 92 ? -14.102 5.558 19.749 1.00 78.12 92 ILE A N 1
ATOM 674 C CA . ILE A 1 92 ? -14.654 5.616 21.103 1.00 78.12 92 ILE A CA 1
ATOM 675 C C . ILE A 1 92 ? -14.279 6.966 21.711 1.00 78.12 92 ILE A C 1
ATOM 677 O O . ILE A 1 92 ? -13.096 7.318 21.804 1.00 78.12 92 ILE A O 1
ATOM 681 N N . LYS A 1 93 ? -15.286 7.732 22.137 1.00 77.81 93 LYS A N 1
ATOM 682 C CA . LYS A 1 93 ? -15.081 8.979 22.876 1.00 77.81 93 LYS A CA 1
ATOM 683 C C . LYS A 1 93 ? -15.074 8.694 24.372 1.00 77.81 93 LYS A C 1
ATOM 685 O O . LYS A 1 93 ? -16.043 8.174 24.908 1.00 77.81 93 LYS A O 1
ATOM 690 N N . THR A 1 94 ? -13.991 9.066 25.046 1.00 79.56 94 THR A N 1
ATOM 691 C CA . THR A 1 94 ? -13.910 9.074 26.513 1.00 79.56 94 THR A CA 1
ATOM 692 C C . THR A 1 94 ? -13.652 10.499 26.995 1.00 79.56 94 THR A C 1
ATOM 694 O O . THR A 1 94 ? -13.158 11.326 26.228 1.00 79.56 94 THR A O 1
ATOM 697 N N . SER A 1 95 ? -13.936 10.789 28.266 1.00 75.94 95 SER A N 1
ATOM 698 C CA . SER A 1 95 ? -13.795 12.138 28.844 1.00 75.94 95 SER A CA 1
ATOM 699 C C . SER A 1 95 ? -12.390 12.739 28.726 1.00 75.94 95 SER A C 1
ATOM 701 O O . SER A 1 95 ? -12.248 13.957 28.757 1.00 75.94 95 SER A O 1
ATOM 703 N N . ARG A 1 96 ? -11.348 11.908 28.578 1.00 74.12 96 ARG A N 1
ATOM 704 C CA . ARG A 1 96 ? -9.951 12.364 28.470 1.00 74.12 96 ARG A CA 1
ATOM 705 C C . ARG A 1 96 ? -9.310 12.120 27.104 1.00 74.12 96 ARG A C 1
ATOM 707 O O . ARG A 1 96 ? -8.267 12.708 26.829 1.00 74.12 96 ARG A O 1
ATOM 714 N N . LYS A 1 97 ? -9.855 11.228 26.266 1.00 73.38 97 LYS A N 1
ATOM 715 C CA . LYS A 1 97 ? -9.212 10.845 24.998 1.00 73.38 97 LYS A CA 1
ATOM 716 C C . LYS A 1 97 ? -10.185 10.253 23.979 1.00 73.38 97 LYS A C 1
ATOM 718 O O . LYS A 1 97 ? -11.085 9.488 24.324 1.00 73.38 97 LYS A O 1
ATOM 723 N N . HIS A 1 98 ? -9.932 10.537 22.706 1.00 81.62 98 HIS A N 1
ATOM 724 C CA . HIS A 1 98 ? -10.547 9.829 21.586 1.00 81.62 98 HIS A CA 1
ATOM 725 C C . HIS A 1 98 ? -9.690 8.619 21.202 1.00 81.62 98 HIS A C 1
ATOM 727 O O . HIS A 1 98 ? -8.493 8.757 20.935 1.00 81.62 98 HIS A O 1
ATOM 733 N N . ILE A 1 99 ? -10.294 7.432 21.185 1.00 80.62 99 ILE A N 1
ATOM 734 C CA . ILE A 1 99 ? -9.636 6.186 20.789 1.00 80.62 99 ILE A CA 1
ATOM 735 C C . ILE A 1 99 ? -10.133 5.823 19.393 1.00 80.62 99 ILE A C 1
ATOM 737 O O . ILE A 1 99 ? -11.288 5.447 19.222 1.00 80.62 99 ILE A O 1
ATOM 741 N N . ASN A 1 100 ? -9.256 5.948 18.397 1.00 77.81 100 ASN A N 1
ATOM 742 C CA . ASN A 1 100 ? -9.556 5.602 17.008 1.00 77.81 100 ASN A CA 1
ATOM 743 C C . ASN A 1 100 ? -9.149 4.154 16.734 1.00 77.81 100 ASN A C 1
ATOM 745 O O . ASN A 1 100 ? -7.961 3.825 16.794 1.00 77.81 100 ASN A O 1
ATOM 749 N N . ILE A 1 101 ? -10.120 3.307 16.406 1.00 77.81 101 ILE A N 1
ATOM 750 C CA . ILE A 1 101 ? -9.911 1.882 16.172 1.00 77.81 101 ILE A CA 1
ATOM 751 C C . ILE A 1 101 ? -9.701 1.644 14.681 1.00 77.81 101 ILE A C 1
ATOM 753 O O . ILE A 1 101 ? -10.576 1.877 13.846 1.00 77.81 101 ILE A O 1
ATOM 757 N N . ARG A 1 102 ? -8.496 1.186 14.345 1.00 72.69 102 ARG A N 1
ATOM 758 C CA . ARG A 1 102 ? -8.023 1.135 12.955 1.00 72.69 102 ARG A CA 1
ATOM 759 C C . ARG A 1 102 ? -8.059 -0.261 12.339 1.00 72.69 102 ARG A C 1
ATOM 761 O O . ARG A 1 102 ? -8.132 -0.374 11.127 1.00 72.69 102 ARG A O 1
ATOM 768 N N . SER A 1 103 ? -7.983 -1.313 13.153 1.00 77.50 103 SER A N 1
ATOM 769 C CA . SER A 1 103 ? -7.980 -2.698 12.669 1.00 77.50 103 SER A CA 1
ATOM 770 C C . SER A 1 103 ? -9.402 -3.233 12.542 1.00 77.50 103 SER A C 1
ATOM 772 O O . SER A 1 103 ? -10.171 -3.105 13.493 1.00 77.50 103 SER A O 1
ATOM 774 N N . ALA A 1 104 ? -9.721 -3.896 11.429 1.00 72.75 104 ALA A N 1
ATOM 775 C CA . ALA A 1 104 ? -11.024 -4.523 11.201 1.00 72.75 104 ALA A CA 1
ATOM 776 C C . ALA A 1 104 ? -11.417 -5.492 12.329 1.00 72.75 104 ALA A C 1
ATOM 778 O O . ALA A 1 104 ? -12.540 -5.443 12.816 1.00 72.75 104 ALA A O 1
ATOM 779 N N . ASN A 1 105 ? -10.472 -6.289 12.844 1.00 78.50 105 ASN A N 1
ATOM 780 C CA . ASN A 1 105 ? -10.744 -7.177 13.980 1.00 78.50 105 ASN A CA 1
ATOM 781 C C . ASN A 1 105 ? -11.118 -6.403 15.249 1.00 78.50 105 ASN A C 1
ATOM 783 O O . ASN A 1 105 ? -11.996 -6.828 15.990 1.00 78.50 105 ASN A O 1
ATOM 787 N N . GLN A 1 106 ? -10.468 -5.264 15.505 1.00 81.12 106 GLN A N 1
ATOM 788 C CA . GLN A 1 106 ? -10.794 -4.439 16.669 1.00 81.12 106 GLN A CA 1
ATOM 789 C C . GLN A 1 106 ? -12.125 -3.700 16.481 1.00 81.12 106 GLN A C 1
ATOM 791 O O . GLN A 1 106 ? -12.859 -3.532 17.447 1.00 81.12 106 GLN A O 1
ATOM 796 N N . GLN A 1 107 ? -12.451 -3.278 15.256 1.00 82.56 107 GLN A N 1
ATOM 797 C CA . GLN A 1 107 ? -13.754 -2.687 14.947 1.00 82.56 107 GLN A CA 1
ATOM 798 C C . GLN A 1 107 ? -14.869 -3.719 15.141 1.00 82.56 107 GLN A C 1
ATOM 800 O O . GLN A 1 107 ? -15.832 -3.433 15.843 1.00 82.56 107 GLN A O 1
ATOM 805 N N . ASN A 1 108 ? -14.693 -4.937 14.617 1.00 82.62 108 ASN A N 1
ATOM 806 C CA . ASN A 1 108 ? -15.627 -6.046 14.817 1.00 82.62 108 ASN A CA 1
ATOM 807 C C . ASN A 1 108 ? -15.807 -6.368 16.300 1.00 82.62 108 ASN A C 1
ATOM 809 O O . ASN A 1 108 ? -16.929 -6.548 16.754 1.00 82.62 108 ASN A O 1
ATOM 813 N N . TYR A 1 109 ? -14.715 -6.382 17.066 1.00 83.31 109 TYR A N 1
ATOM 814 C CA . TYR A 1 109 ? -14.769 -6.597 18.508 1.00 83.31 109 TYR A CA 1
ATOM 815 C C . TYR A 1 109 ? -15.584 -5.515 19.232 1.00 83.31 109 TYR A C 1
ATOM 817 O O . TYR A 1 109 ? -16.415 -5.828 20.077 1.00 83.31 109 TYR A O 1
ATOM 825 N N . VAL A 1 110 ? -15.390 -4.241 18.887 1.00 83.69 110 VAL A N 1
ATOM 826 C CA . 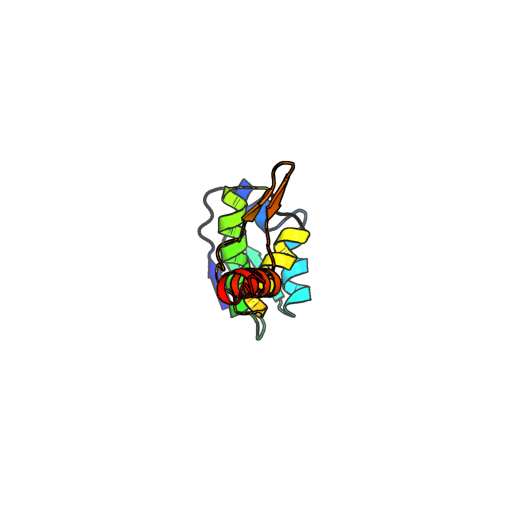VAL A 1 110 ? -16.129 -3.134 19.515 1.00 83.69 110 VAL A CA 1
ATOM 827 C C . VAL A 1 110 ? -17.598 -3.116 19.104 1.00 83.69 110 VAL A C 1
ATOM 829 O O . VAL A 1 110 ? -18.452 -2.890 19.956 1.00 83.69 110 VAL A O 1
ATOM 832 N N . ASN A 1 111 ? -17.908 -3.416 17.842 1.00 81.62 111 ASN A N 1
ATOM 833 C CA . ASN A 1 111 ? -19.291 -3.573 17.395 1.00 81.62 111 ASN A CA 1
ATOM 834 C C . ASN A 1 111 ? -19.979 -4.725 18.143 1.00 81.62 111 ASN A C 1
ATOM 836 O O . ASN A 1 111 ? -21.091 -4.553 18.631 1.00 81.62 111 ASN A O 1
ATOM 840 N N . ALA A 1 112 ? -19.284 -5.852 18.333 1.00 82.62 112 ALA A N 1
ATOM 841 C CA . ALA A 1 112 ? -19.810 -6.990 19.079 1.00 82.62 112 ALA A CA 1
ATOM 842 C C . ALA A 1 112 ? -20.082 -6.664 20.557 1.00 82.62 112 ALA A C 1
ATOM 844 O O . ALA A 1 112 ? -21.052 -7.179 21.106 1.00 82.62 112 ALA A O 1
ATOM 845 N N . ILE A 1 113 ? -19.276 -5.804 21.197 1.00 81.19 113 ILE A N 1
ATOM 846 C CA . ILE A 1 113 ? -19.550 -5.331 22.566 1.00 81.19 113 ILE A CA 1
ATOM 847 C C . ILE A 1 113 ? -20.866 -4.550 22.617 1.00 81.19 113 ILE A C 1
ATOM 849 O O . ILE A 1 113 ? -21.669 -4.795 23.505 1.00 81.19 113 ILE A O 1
ATOM 853 N N . ILE A 1 114 ? -21.094 -3.633 21.670 1.00 77.06 114 ILE A N 1
ATOM 854 C CA . ILE A 1 114 ? -22.325 -2.826 21.626 1.00 77.06 114 ILE A CA 1
ATOM 855 C C . ILE A 1 114 ? -23.551 -3.715 21.384 1.00 77.06 114 ILE A C 1
ATOM 857 O O . ILE A 1 114 ? -24.594 -3.507 21.994 1.00 77.06 114 ILE A O 1
ATOM 861 N N . GLU A 1 115 ? -23.432 -4.696 20.490 1.00 78.94 115 GLU A N 1
ATOM 862 C CA . GLU A 1 115 ? -24.536 -5.594 20.130 1.00 78.94 115 GLU A CA 1
ATOM 863 C C . GLU A 1 115 ? -24.890 -6.601 21.231 1.00 78.94 115 GLU A C 1
ATOM 865 O O . GLU A 1 115 ? -26.049 -6.993 21.344 1.00 78.94 115 GLU A O 1
ATOM 870 N N . ASN A 1 116 ? -23.910 -7.028 22.029 1.00 80.19 116 ASN A N 1
ATOM 871 C CA . ASN A 1 116 ? -24.070 -8.091 23.026 1.00 80.19 116 ASN A CA 1
ATOM 872 C C . ASN A 1 116 ? -23.932 -7.575 24.464 1.00 80.19 116 ASN A C 1
ATOM 874 O O . ASN A 1 116 ? -23.584 -8.350 25.358 1.00 80.19 116 ASN A O 1
ATOM 878 N N . ASP A 1 117 ? -24.152 -6.278 24.688 1.00 75.31 117 ASP A N 1
ATOM 879 C CA . ASP A 1 117 ? -23.927 -5.660 25.992 1.00 75.31 117 ASP A CA 1
ATOM 880 C C . ASP A 1 117 ? -24.827 -6.308 27.059 1.00 75.31 117 ASP A C 1
ATOM 882 O O . ASP A 1 117 ? -26.058 -6.313 26.959 1.00 75.31 117 ASP A O 1
ATOM 886 N N . ALA A 1 118 ? -24.202 -6.907 28.073 1.00 60.47 118 ALA A N 1
ATOM 887 C CA . ALA A 1 118 ? -24.886 -7.598 29.156 1.00 60.47 118 ALA A CA 1
ATOM 888 C C . ALA A 1 118 ? -24.924 -6.680 30.380 1.00 60.47 118 ALA A C 1
ATOM 890 O O . ALA A 1 118 ? -23.942 -6.554 31.113 1.00 60.47 118 ALA A O 1
ATOM 891 N N . VAL A 1 119 ? -26.070 -6.039 30.611 1.00 61.75 119 VAL A N 1
ATOM 892 C CA . VAL A 1 119 ? -26.300 -5.242 31.821 1.00 61.75 119 VAL A CA 1
ATOM 893 C C . VAL A 1 119 ? -26.725 -6.179 32.950 1.00 61.75 119 VAL A C 1
ATOM 895 O O . VAL A 1 119 ? -27.773 -6.819 32.873 1.00 61.75 119 VAL A O 1
ATOM 898 N N . PHE A 1 120 ? -25.919 -6.252 34.008 1.00 62.22 120 PHE A N 1
ATOM 899 C CA . PHE A 1 120 ? -26.334 -6.861 35.270 1.00 62.22 120 PHE A CA 1
ATOM 900 C C . PHE A 1 120 ? -27.133 -5.827 36.072 1.00 62.22 120 PHE A C 1
ATOM 902 O O . PHE A 1 120 ? -26.635 -4.727 36.319 1.00 62.22 120 PHE A O 1
ATOM 909 N N . ALA A 1 121 ? -28.380 -6.178 36.401 1.00 49.75 121 ALA A N 1
ATOM 910 C CA . ALA A 1 121 ? -29.297 -5.379 37.216 1.00 49.75 121 ALA A CA 1
ATOM 911 C C . ALA A 1 121 ? -28.991 -5.492 38.715 1.00 49.75 121 ALA A C 1
ATOM 913 O O . ALA A 1 121 ? -28.529 -6.578 39.141 1.00 49.75 121 ALA A O 1
#

Foldseek 3Di:
DKDFDPAPDPVLVCLCCDDPSVLVVLLCVVQVWDWDDDRRIIDIGDPCRVLSVQLSNVSSVVSVPDRDDPVSSVLSSVCSVVVPDCPPFDWDDDPVDIDTHRDPVVVVVVVVCVVVPDDDD

Sequence (121 aa):
MKFTLDIQSSDQLANICGSLDKNLDNIAKSLKVKVSNKGSDFNIKGDNAPLAISVLQELLSLSESKTIDSGDINLCIKSQKSGNGSTKSVTIKTSRKHINIRSANQQNYVNAIIENDAVFA

Secondary structure (DSSP, 8-state):
-EEE-----HHHHHHHH-GGGHHHHHHHHHHT-EEEEETTEEEEESTTHHHHHHHHHHHHHHHTTS---HHHHHHHHHHHHTT-TT---EEEE-SS-EEEE-SHHHHHHHHHHHHT-----

pLDDT: mean 83.25, std 11.01, range [43.47, 94.0]

Organism: NCBI:txid408172